Protein AF-A0A0L8FVT7-F1 (afdb_monomer_lite)

Organism: Octopus bimaculoides (NCBI:txid37653)

Sequence (92 aa):
MPRIEALIMKAQLRWVGHVVRMDDARLPKMMIFSQLASGGVRLFEEKLPKSLDQKQQARKERIPNPTSAVTCPTCGRVCASAFGYHSYVRRH

Radius of gyration: 24.05 Å; chains: 1; bounding box: 39×44×58 Å

pLDDT: mean 84.58, std 8.78, range [59.41, 96.62]

Secondary structure (DSSP, 8-state):
---HHHHHHHHHHHHHHHHHHS-TTSHHHHHHHTTTSTTHHHHHHHHHHHHHHHHHHHHHSSPPPGGG-EE-TTT-PEESSHHHHHHHHTT-

Structure (mmCIF, N/CA/C/O backbone):
data_AF-A0A0L8FVT7-F1
#
_entry.id   AF-A0A0L8FVT7-F1
#
loop_
_atom_site.group_PDB
_atom_site.id
_atom_site.type_symbol
_atom_site.label_atom_id
_atom_site.label_alt_id
_atom_site.label_comp_id
_atom_site.label_asym_id
_atom_site.label_entity_id
_atom_site.label_seq_id
_atom_site.pdbx_PDB_ins_code
_atom_site.Cartn_x
_atom_site.Cartn_y
_atom_site.Cartn_z
_atom_site.occupancy
_atom_site.B_iso_or_equiv
_atom_site.auth_seq_id
_atom_site.auth_comp_id
_atom_site.auth_asym_id
_atom_site.auth_atom_id
_atom_site.pdbx_PDB_model_num
ATOM 1 N N . MET A 1 1 ? 18.084 -29.449 -22.761 1.00 72.56 1 MET A N 1
ATOM 2 C CA . MET A 1 1 ? 17.593 -28.635 -21.627 1.00 72.56 1 MET A CA 1
ATOM 3 C C . MET A 1 1 ? 18.153 -27.232 -21.767 1.00 72.56 1 MET A C 1
ATOM 5 O O . MET A 1 1 ? 19.365 -27.126 -21.918 1.00 72.56 1 MET A O 1
ATOM 9 N N . PRO A 1 2 ? 17.325 -26.174 -21.813 1.00 78.62 2 PRO A N 1
ATOM 10 C CA . PRO A 1 2 ? 17.841 -24.810 -21.885 1.00 78.62 2 PRO A CA 1
ATOM 11 C C . PRO A 1 2 ? 18.652 -24.482 -20.623 1.00 78.62 2 PRO A C 1
ATOM 13 O O . PRO A 1 2 ? 18.271 -24.876 -19.521 1.00 78.62 2 PRO A O 1
ATOM 16 N N . ARG A 1 3 ? 19.772 -23.767 -20.790 1.00 90.44 3 ARG A N 1
ATOM 17 C CA . ARG A 1 3 ? 20.595 -23.262 -19.679 1.00 90.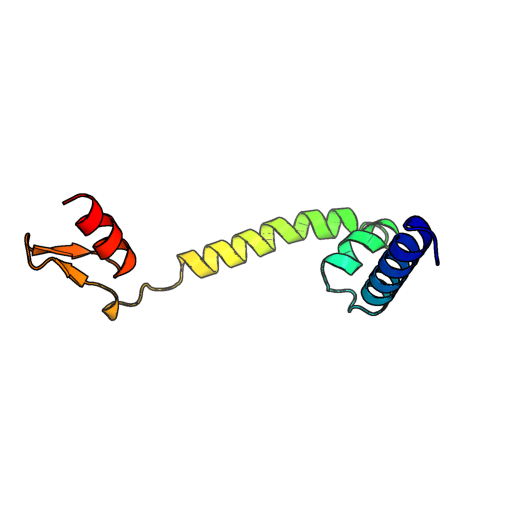44 3 ARG A CA 1
ATOM 18 C C . ARG A 1 3 ? 19.745 -22.339 -18.801 1.00 90.44 3 ARG A C 1
ATOM 20 O O . ARG A 1 3 ? 18.869 -21.645 -19.315 1.00 90.44 3 ARG A O 1
ATOM 27 N N . ILE A 1 4 ? 20.014 -22.303 -17.497 1.00 94.56 4 ILE A N 1
ATOM 28 C CA . ILE A 1 4 ? 19.262 -21.486 -16.525 1.00 94.56 4 ILE A CA 1
ATOM 29 C C . ILE A 1 4 ? 19.151 -20.020 -16.985 1.00 94.56 4 ILE A C 1
ATOM 31 O O . ILE A 1 4 ? 18.080 -19.425 -16.913 1.00 94.56 4 ILE A O 1
ATOM 35 N N . GLU A 1 5 ? 20.217 -19.473 -17.567 1.00 95.06 5 GLU A N 1
ATOM 36 C CA . GLU A 1 5 ? 20.250 -18.119 -18.138 1.00 95.06 5 GLU A CA 1
ATOM 37 C C . GLU A 1 5 ? 19.172 -17.878 -19.203 1.00 95.06 5 GLU A C 1
ATOM 39 O O . GLU A 1 5 ? 18.525 -16.833 -19.197 1.00 95.06 5 GLU A O 1
ATOM 44 N N . ALA A 1 6 ? 18.907 -18.854 -20.076 1.00 95.00 6 ALA A N 1
ATOM 45 C CA . ALA A 1 6 ? 17.886 -18.730 -21.114 1.00 95.00 6 ALA A CA 1
ATOM 46 C C . ALA A 1 6 ? 16.467 -18.688 -20.519 1.00 95.00 6 ALA A C 1
ATOM 48 O O . ALA A 1 6 ? 15.587 -17.997 -21.038 1.00 95.00 6 ALA A O 1
ATOM 49 N N . LEU A 1 7 ? 16.236 -19.397 -19.408 1.00 96.06 7 LEU A N 1
ATOM 50 C CA . LEU A 1 7 ? 14.967 -19.340 -18.679 1.00 96.06 7 LEU A CA 1
ATOM 51 C C . LEU A 1 7 ? 14.778 -17.977 -18.003 1.00 96.06 7 LEU A C 1
ATOM 53 O O . LEU A 1 7 ? 13.692 -17.399 -18.091 1.00 96.06 7 LEU A O 1
ATOM 57 N N . ILE A 1 8 ? 15.840 -17.443 -17.394 1.00 95.88 8 ILE A N 1
ATOM 58 C CA . ILE A 1 8 ? 15.838 -16.115 -16.766 1.00 95.88 8 ILE A CA 1
ATOM 59 C C . ILE A 1 8 ? 15.576 -15.031 -17.817 1.00 95.88 8 ILE A C 1
ATOM 61 O O . ILE A 1 8 ? 14.651 -14.235 -17.650 1.00 95.88 8 ILE A O 1
ATOM 65 N N . MET A 1 9 ? 16.305 -15.049 -18.936 1.00 95.88 9 MET A N 1
ATOM 66 C CA . MET A 1 9 ? 16.105 -14.100 -20.037 1.00 95.88 9 MET A CA 1
ATOM 67 C C . MET A 1 9 ? 14.672 -14.146 -20.575 1.00 95.88 9 MET A C 1
ATOM 69 O O . MET A 1 9 ? 14.043 -13.107 -20.770 1.00 95.88 9 MET A O 1
ATOM 73 N N . LYS A 1 10 ? 14.101 -15.343 -20.759 1.00 95.19 10 LYS A N 1
ATOM 74 C CA . LYS A 1 10 ? 12.711 -15.494 -21.217 1.00 95.19 10 LYS A CA 1
ATOM 75 C C . LYS A 1 10 ? 11.707 -14.879 -20.237 1.00 95.19 10 LYS A C 1
ATOM 77 O O . LYS A 1 10 ? 10.725 -14.269 -20.668 1.00 95.19 10 LYS A O 1
ATOM 82 N N . ALA A 1 11 ? 11.931 -15.031 -18.933 1.00 94.88 11 ALA A N 1
ATOM 83 C CA . ALA A 1 11 ? 11.079 -14.438 -17.907 1.00 94.88 11 ALA A CA 1
ATOM 84 C C . ALA A 1 11 ? 11.197 -12.905 -17.885 1.00 94.88 11 ALA A C 1
ATOM 86 O O . ALA A 1 11 ? 10.174 -12.218 -17.866 1.00 94.88 11 ALA A O 1
ATOM 87 N N . GLN A 1 12 ? 12.420 -12.375 -17.972 1.00 95.25 12 GLN A N 1
ATOM 88 C CA . GLN A 1 12 ? 12.680 -10.935 -18.040 1.00 95.25 12 GLN A CA 1
ATOM 89 C C . GLN A 1 12 ? 12.018 -10.302 -19.268 1.00 95.25 12 GLN A C 1
ATOM 91 O O . GLN A 1 12 ? 11.288 -9.326 -19.130 1.00 95.25 12 GLN A O 1
ATOM 96 N N . LEU A 1 13 ? 12.176 -10.896 -20.456 1.00 95.25 13 LEU A N 1
ATOM 97 C CA . LEU A 1 13 ? 11.548 -10.402 -21.687 1.00 95.25 13 LEU A CA 1
ATOM 98 C C . LEU A 1 13 ? 10.019 -10.418 -21.606 1.00 95.25 13 LEU A C 1
ATOM 100 O O . LEU A 1 13 ? 9.358 -9.472 -22.037 1.00 95.25 13 LEU A O 1
ATOM 104 N N . ARG A 1 14 ? 9.435 -11.467 -21.013 1.00 96.62 14 ARG A N 1
ATOM 105 C CA . ARG A 1 14 ? 7.987 -11.526 -20.782 1.00 96.62 14 ARG A CA 1
ATOM 106 C C . ARG A 1 14 ? 7.527 -10.403 -19.853 1.00 96.62 14 ARG A C 1
ATOM 108 O O . ARG A 1 14 ? 6.501 -9.782 -20.131 1.00 96.62 14 ARG A O 1
ATOM 115 N N . TRP A 1 15 ? 8.269 -10.154 -18.777 1.00 95.06 15 TRP A N 1
ATOM 116 C CA . TRP A 1 15 ? 7.966 -9.095 -17.821 1.00 95.06 15 TRP A CA 1
ATOM 117 C C . TRP A 1 15 ? 8.084 -7.705 -18.456 1.00 95.06 15 TRP A C 1
ATOM 119 O O . TRP A 1 15 ? 7.124 -6.944 -18.399 1.00 95.06 15 TRP A O 1
ATOM 129 N N . VAL A 1 16 ? 9.180 -7.404 -19.161 1.00 92.69 16 VAL A N 1
ATOM 130 C CA . VAL A 1 16 ? 9.352 -6.127 -19.880 1.00 92.69 16 VAL A CA 1
ATOM 131 C C . VAL A 1 16 ? 8.246 -5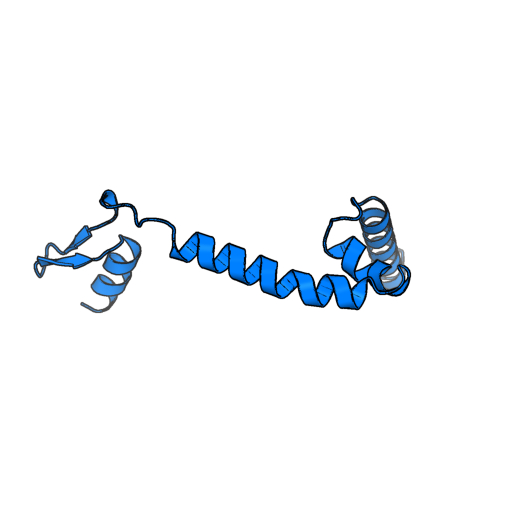.936 -20.916 1.00 92.69 16 VAL A C 1
ATOM 133 O O . VAL A 1 16 ? 7.623 -4.879 -20.966 1.00 92.69 16 VAL A O 1
ATOM 136 N N . GLY A 1 17 ? 7.922 -6.976 -21.689 1.00 94.06 17 GLY A N 1
ATOM 137 C CA . GLY A 1 17 ? 6.811 -6.924 -22.636 1.00 94.06 17 GLY A CA 1
ATOM 138 C C . GLY A 1 17 ? 5.467 -6.640 -21.958 1.00 94.06 17 GLY A C 1
ATOM 139 O O . GLY A 1 17 ? 4.638 -5.925 -22.516 1.00 94.06 17 GLY A O 1
ATOM 140 N N . HIS A 1 18 ? 5.236 -7.171 -20.754 1.00 94.38 18 HIS A N 1
ATOM 141 C CA . HIS A 1 18 ? 4.052 -6.835 -19.966 1.00 94.38 18 HIS A CA 1
ATOM 142 C C . HIS A 1 18 ? 4.064 -5.366 -19.536 1.00 94.38 18 HIS A C 1
ATOM 144 O O . HIS A 1 18 ? 3.066 -4.686 -19.753 1.00 94.38 18 HIS A O 1
ATOM 150 N N . VAL A 1 19 ? 5.188 -4.862 -19.017 1.00 91.50 19 VAL A N 1
ATOM 151 C CA . VAL A 1 19 ? 5.342 -3.453 -18.622 1.00 91.50 19 VAL A CA 1
ATOM 152 C C . VAL A 1 19 ? 5.087 -2.506 -19.797 1.00 91.50 19 VAL A C 1
ATOM 154 O O . VAL A 1 19 ? 4.384 -1.518 -19.629 1.00 91.50 19 VAL A O 1
ATOM 157 N N . VAL A 1 20 ? 5.565 -2.816 -21.004 1.00 90.06 20 VAL A N 1
ATOM 158 C CA . VAL A 1 20 ? 5.303 -2.002 -22.209 1.00 90.06 20 VAL A CA 1
ATOM 159 C C . VAL A 1 20 ? 3.806 -1.916 -22.536 1.00 90.06 20 VAL A C 1
ATOM 161 O O . VAL A 1 20 ? 3.331 -0.872 -22.979 1.00 90.06 20 VAL A O 1
ATOM 164 N N . ARG A 1 21 ? 3.045 -2.990 -22.291 1.00 93.00 21 ARG A N 1
ATOM 165 C CA . ARG A 1 21 ? 1.589 -3.045 -22.515 1.00 93.00 21 ARG A CA 1
ATOM 166 C C . ARG A 1 21 ? 0.759 -2.489 -21.357 1.00 93.00 21 ARG A C 1
ATOM 168 O O . ARG A 1 21 ? -0.459 -2.400 -21.483 1.00 93.00 21 ARG A O 1
ATOM 175 N N . MET A 1 22 ? 1.378 -2.161 -20.224 1.00 93.06 22 MET A N 1
ATOM 176 C CA . MET A 1 22 ? 0.684 -1.494 -19.125 1.00 93.06 22 MET A CA 1
ATOM 177 C C . MET A 1 22 ? 0.253 -0.083 -19.551 1.00 93.06 22 MET A C 1
ATOM 179 O O . MET A 1 22 ? 0.810 0.504 -20.476 1.00 93.06 22 MET A O 1
ATOM 183 N N . ASP A 1 23 ? -0.750 0.457 -18.870 1.00 85.69 23 ASP A N 1
ATOM 184 C CA . ASP A 1 23 ? -1.148 1.857 -19.023 1.00 85.69 23 ASP A CA 1
ATOM 185 C C . ASP A 1 23 ? -0.019 2.795 -18.543 1.00 85.69 23 ASP A C 1
ATOM 187 O O . ASP A 1 23 ? 0.705 2.459 -17.598 1.00 85.69 23 ASP A O 1
ATOM 191 N N . ASP A 1 24 ? 0.153 3.943 -19.205 1.00 81.06 24 ASP A N 1
ATOM 192 C CA . ASP A 1 24 ? 1.234 4.900 -18.931 1.00 81.06 24 ASP A CA 1
ATOM 193 C C . ASP A 1 24 ? 1.128 5.566 -17.561 1.00 81.06 24 ASP A C 1
ATOM 195 O O . ASP A 1 24 ? 2.129 6.067 -17.073 1.00 81.06 24 ASP A O 1
ATOM 199 N N . ALA A 1 25 ? -0.026 5.526 -16.894 1.00 79.19 25 ALA A N 1
ATOM 200 C CA . ALA A 1 25 ? -0.171 5.965 -15.510 1.00 79.19 25 ALA A CA 1
ATOM 201 C C . ALA A 1 25 ? 0.281 4.900 -14.493 1.00 79.19 25 ALA A C 1
ATOM 203 O O . ALA A 1 25 ? 0.340 5.169 -13.288 1.00 79.19 25 ALA A O 1
ATOM 204 N N . ARG A 1 26 ? 0.584 3.663 -14.923 1.00 82.81 26 ARG A N 1
ATOM 205 C CA . ARG A 1 26 ? 1.002 2.604 -13.994 1.00 82.81 26 ARG A CA 1
ATOM 206 C C . ARG A 1 26 ? 2.452 2.778 -13.569 1.00 82.81 26 ARG A C 1
ATOM 208 O O . ARG A 1 26 ? 3.353 2.864 -14.400 1.00 82.81 26 ARG A O 1
ATOM 215 N N . LEU A 1 27 ? 2.671 2.684 -12.256 1.00 80.38 27 LEU A N 1
ATOM 216 C CA . LEU A 1 27 ? 3.965 2.921 -11.606 1.00 80.38 27 LEU A CA 1
ATOM 217 C C . LEU A 1 27 ? 5.150 2.194 -12.269 1.00 80.38 27 LEU A C 1
ATOM 219 O O . LEU A 1 27 ? 6.150 2.859 -12.516 1.00 80.38 27 LEU A O 1
ATOM 223 N N . PRO A 1 28 ? 5.081 0.889 -12.616 1.00 86.00 28 PRO A N 1
ATOM 224 C CA . PRO A 1 28 ? 6.234 0.207 -13.207 1.00 86.00 28 PRO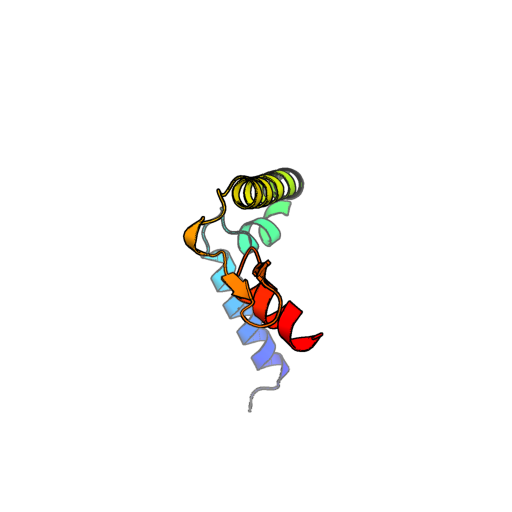 A CA 1
ATOM 225 C C . PRO A 1 28 ? 6.606 0.744 -14.594 1.00 86.00 28 PRO A C 1
ATOM 227 O O . PRO A 1 28 ? 7.787 0.887 -14.901 1.00 86.00 28 PRO A O 1
ATOM 230 N N . LYS A 1 29 ? 5.606 1.080 -15.419 1.00 86.19 29 LYS A N 1
ATOM 231 C CA . LYS A 1 29 ? 5.825 1.649 -16.751 1.00 86.19 29 LYS A CA 1
ATOM 232 C C . LYS A 1 29 ? 6.320 3.086 -16.644 1.00 86.19 29 LYS A C 1
ATOM 234 O O . LYS A 1 29 ? 7.327 3.420 -17.255 1.00 86.19 29 LYS A O 1
ATOM 239 N N . MET A 1 30 ? 5.689 3.893 -15.789 1.00 80.12 30 MET A N 1
ATOM 240 C CA . MET A 1 30 ? 6.164 5.244 -15.497 1.00 80.12 30 MET A CA 1
ATOM 241 C C . MET A 1 30 ? 7.620 5.228 -15.064 1.00 80.12 30 MET A C 1
ATOM 243 O O . MET A 1 30 ? 8.430 5.891 -15.687 1.00 80.12 30 MET A O 1
ATOM 247 N N . MET A 1 31 ? 7.982 4.433 -14.060 1.00 81.81 31 MET A N 1
ATOM 248 C CA . MET A 1 31 ? 9.340 4.422 -13.523 1.00 81.81 31 MET A CA 1
ATOM 249 C C . MET A 1 31 ? 10.381 4.053 -14.590 1.00 81.81 31 MET A C 1
ATOM 251 O O . MET A 1 31 ? 11.385 4.745 -14.714 1.00 81.81 31 MET A O 1
ATOM 255 N N . ILE A 1 32 ? 10.119 3.034 -15.414 1.00 82.81 32 ILE A N 1
ATOM 256 C CA . ILE A 1 32 ? 11.067 2.568 -16.442 1.00 82.81 32 ILE A CA 1
ATOM 257 C C . ILE A 1 32 ? 11.180 3.544 -17.622 1.00 82.81 32 ILE A C 1
ATOM 259 O O . ILE A 1 32 ? 12.277 3.774 -18.122 1.00 82.81 32 ILE A O 1
ATOM 263 N N . PHE A 1 33 ? 10.069 4.141 -18.062 1.00 78.62 33 PHE A N 1
ATOM 264 C CA . PHE A 1 33 ? 10.037 5.014 -19.244 1.00 78.62 33 PHE A CA 1
ATOM 265 C C . PHE A 1 33 ? 10.134 6.514 -18.911 1.00 78.62 33 PHE A C 1
ATOM 267 O O . PHE A 1 33 ? 10.245 7.348 -19.809 1.00 78.62 33 PHE A O 1
ATOM 274 N N . SER A 1 34 ? 10.152 6.872 -17.627 1.00 72.81 34 SER A N 1
ATOM 275 C CA . SER A 1 34 ? 10.178 8.254 -17.129 1.00 72.81 34 SER A CA 1
ATOM 276 C C . SER A 1 34 ? 11.400 9.073 -17.550 1.00 72.81 34 SER A C 1
ATOM 278 O O . SER A 1 34 ? 11.324 10.297 -17.533 1.00 72.81 34 SER A O 1
ATOM 280 N N . GLN A 1 35 ? 12.517 8.435 -17.914 1.00 65.62 35 GLN A N 1
ATOM 281 C CA . GLN A 1 35 ? 13.711 9.122 -18.431 1.00 65.62 35 GLN A CA 1
ATOM 282 C C . GLN A 1 35 ? 13.601 9.459 -19.921 1.00 65.62 35 GLN A C 1
ATOM 284 O O . GLN A 1 35 ? 14.210 10.421 -20.377 1.00 65.62 35 GLN A O 1
ATOM 289 N N . LEU A 1 36 ? 12.819 8.676 -20.672 1.00 68.19 36 LEU A N 1
ATOM 290 C CA . LEU A 1 36 ? 12.590 8.896 -22.103 1.00 68.19 36 LEU A CA 1
ATOM 291 C C . LEU A 1 36 ? 11.534 9.978 -22.340 1.00 68.19 36 LEU A C 1
ATOM 293 O O . LEU A 1 36 ? 11.584 10.693 -23.337 1.00 68.19 36 LEU A O 1
ATOM 297 N N . ALA A 1 37 ? 10.595 10.127 -21.406 1.00 66.00 37 ALA A N 1
ATOM 298 C CA . ALA A 1 37 ? 9.712 11.278 -21.348 1.00 66.00 37 ALA A CA 1
ATOM 299 C C . ALA A 1 37 ? 10.464 12.443 -20.690 1.00 66.00 37 ALA A C 1
ATOM 301 O O . ALA A 1 37 ? 10.808 12.373 -19.512 1.00 66.00 37 ALA A O 1
ATOM 302 N N . SER A 1 38 ? 10.733 13.518 -21.427 1.00 59.41 38 SER A N 1
ATOM 303 C CA . SER A 1 38 ? 11.434 14.704 -20.921 1.00 59.41 38 SER A CA 1
ATOM 304 C C . SER A 1 38 ? 10.873 15.164 -19.564 1.00 59.41 38 SER A C 1
ATOM 306 O O . SER A 1 38 ? 9.744 15.637 -19.472 1.00 59.41 38 SER A O 1
ATOM 308 N N . GLY A 1 39 ? 11.659 15.010 -18.491 1.00 63.00 39 GLY A N 1
ATOM 309 C CA . GLY A 1 39 ? 11.276 15.413 -17.130 1.00 63.00 39 GLY A CA 1
ATOM 310 C C . GLY A 1 39 ? 10.360 14.445 -16.365 1.00 63.00 39 GLY A C 1
ATOM 311 O O . GLY A 1 39 ? 9.969 14.764 -15.242 1.00 63.00 39 GLY A O 1
ATOM 312 N N . GLY A 1 40 ? 10.052 13.267 -16.913 1.00 66.12 40 GLY A N 1
ATOM 313 C CA . GLY A 1 40 ? 9.134 12.294 -16.317 1.00 66.12 40 GLY A CA 1
ATOM 314 C C . GLY A 1 40 ? 9.581 11.772 -14.951 1.00 66.12 40 GLY A C 1
ATOM 315 O O . GLY A 1 40 ? 8.734 11.607 -14.076 1.00 66.12 40 GLY A O 1
ATOM 316 N N . VAL A 1 41 ? 10.891 11.571 -14.730 1.00 69.88 41 VAL A N 1
ATOM 317 C CA . VAL A 1 41 ? 11.419 11.091 -13.431 1.00 69.88 41 VAL A CA 1
ATOM 318 C C . VAL A 1 41 ? 11.132 12.116 -12.341 1.00 69.88 41 VAL A C 1
ATOM 320 O O . VAL A 1 41 ? 10.521 11.786 -11.334 1.00 69.88 41 VAL A O 1
ATOM 323 N N . ARG A 1 42 ? 11.494 13.382 -12.583 1.00 69.81 42 ARG A N 1
ATOM 324 C CA . ARG A 1 42 ? 11.321 14.474 -11.612 1.00 69.81 42 ARG A CA 1
ATOM 325 C C . ARG A 1 42 ? 9.847 14.710 -11.292 1.00 69.81 42 ARG A C 1
ATOM 327 O O . ARG A 1 42 ? 9.481 14.835 -10.131 1.00 69.81 42 ARG A O 1
ATOM 334 N N . LEU A 1 43 ? 8.987 14.702 -12.314 1.00 71.38 43 LEU A N 1
ATOM 335 C CA . LEU A 1 43 ? 7.538 14.832 -12.129 1.00 71.38 43 LEU A CA 1
ATOM 336 C C . LEU A 1 43 ? 6.939 13.647 -11.359 1.00 71.38 43 LEU A C 1
ATOM 338 O O . LEU A 1 43 ? 5.982 13.829 -10.609 1.00 71.38 43 LEU A O 1
ATOM 342 N N . PHE A 1 44 ? 7.464 12.437 -11.552 1.00 72.56 44 PHE A N 1
ATOM 343 C CA . PHE A 1 44 ? 7.031 11.247 -10.825 1.00 72.56 44 PHE A CA 1
ATOM 344 C C . PHE A 1 44 ? 7.476 11.285 -9.359 1.00 72.56 44 PHE A C 1
ATOM 346 O O . PHE A 1 44 ? 6.645 11.128 -8.462 1.00 72.56 44 PHE A O 1
ATOM 353 N N . GLU A 1 45 ? 8.760 11.546 -9.123 1.00 76.50 45 GLU A N 1
ATOM 354 C CA . GLU A 1 45 ? 9.353 11.669 -7.791 1.00 76.50 45 GLU A CA 1
ATOM 355 C C . GLU A 1 45 ? 8.689 12.775 -6.971 1.00 76.50 45 GLU A C 1
ATOM 357 O O . GLU A 1 45 ? 8.484 12.592 -5.780 1.00 76.50 45 GLU A O 1
ATOM 362 N N . GLU A 1 46 ? 8.275 13.885 -7.588 1.00 78.81 46 GLU A N 1
ATOM 363 C CA . GLU A 1 46 ? 7.571 14.962 -6.884 1.00 78.81 46 GLU A CA 1
ATOM 364 C C . GLU A 1 46 ? 6.103 14.612 -6.566 1.00 78.81 46 GLU A C 1
ATOM 366 O O . GLU A 1 46 ? 5.558 15.007 -5.531 1.00 78.81 46 GLU A O 1
ATOM 371 N N . LYS A 1 47 ? 5.428 13.867 -7.450 1.00 78.25 47 LYS A N 1
ATOM 372 C CA . LYS A 1 47 ? 4.019 13.476 -7.259 1.00 78.25 47 LYS A CA 1
ATOM 373 C C . LYS A 1 47 ? 3.855 12.341 -6.253 1.00 78.25 47 LYS A C 1
ATOM 375 O O . LYS A 1 47 ? 2.818 12.268 -5.588 1.00 78.25 47 LYS A O 1
ATOM 380 N N . LEU A 1 48 ? 4.846 11.458 -6.131 1.00 78.19 48 LEU A N 1
ATOM 381 C CA . LEU A 1 48 ? 4.758 10.286 -5.266 1.00 78.19 48 LEU A CA 1
ATOM 382 C C . LEU A 1 48 ? 4.568 10.664 -3.780 1.00 78.19 48 LEU A C 1
ATOM 384 O O . LEU A 1 48 ? 3.577 10.188 -3.221 1.00 78.19 48 LEU A O 1
ATOM 388 N N . PRO A 1 49 ? 5.376 11.552 -3.159 1.00 81.75 49 PRO A N 1
ATOM 389 C CA . PRO A 1 49 ? 5.182 12.004 -1.780 1.00 81.75 49 PRO A CA 1
ATOM 390 C C . PRO A 1 49 ? 3.774 12.537 -1.539 1.00 81.75 49 PRO A C 1
ATOM 392 O O . PRO A 1 49 ? 3.075 12.030 -0.670 1.00 81.75 49 PRO A O 1
ATOM 395 N N . LYS A 1 50 ? 3.286 13.433 -2.409 1.00 83.62 50 LYS A N 1
ATOM 396 C CA . LYS A 1 50 ? 1.937 14.015 -2.303 1.00 83.62 50 LYS A CA 1
ATOM 397 C C . LYS A 1 50 ? 0.851 12.933 -2.309 1.00 83.62 50 LYS A C 1
ATOM 399 O O . LYS A 1 50 ? -0.086 12.981 -1.519 1.00 83.62 50 LYS A O 1
ATOM 404 N N . SER A 1 51 ? 0.994 11.916 -3.164 1.00 82.81 51 SER A N 1
ATOM 405 C CA . SER A 1 51 ? 0.046 10.795 -3.237 1.00 82.81 51 SER A CA 1
ATOM 406 C C . SER A 1 51 ? 0.099 9.868 -2.013 1.00 82.81 51 SER A C 1
ATOM 408 O O . SER A 1 51 ? -0.921 9.294 -1.620 1.00 82.81 51 SER A O 1
ATOM 410 N N . LEU A 1 52 ? 1.282 9.699 -1.412 1.00 83.81 52 LEU A N 1
ATOM 411 C CA . LEU A 1 52 ? 1.477 8.906 -0.201 1.00 83.81 52 LEU A CA 1
ATOM 412 C C . LEU A 1 52 ? 0.917 9.645 1.010 1.00 83.81 52 LEU A C 1
ATOM 414 O O . LEU A 1 52 ? 0.181 9.040 1.788 1.00 83.81 52 LEU A O 1
ATOM 418 N N . ASP A 1 53 ? 1.205 10.937 1.125 1.00 88.19 53 ASP A N 1
ATOM 419 C CA . ASP A 1 53 ? 0.703 11.811 2.181 1.00 88.19 53 ASP A CA 1
ATOM 420 C C . ASP A 1 53 ? -0.819 11.894 2.126 1.00 88.19 53 ASP A C 1
ATOM 422 O O . ASP A 1 53 ? -1.476 11.684 3.141 1.00 88.19 53 ASP A O 1
ATOM 426 N N . GLN A 1 54 ? -1.406 12.039 0.934 1.00 90.75 54 GLN A N 1
ATOM 427 C CA . GLN A 1 54 ? -2.859 12.013 0.760 1.00 90.75 54 GLN A CA 1
ATOM 428 C C . GLN A 1 54 ? -3.475 10.680 1.215 1.00 90.75 54 GLN A C 1
ATOM 430 O O . GLN A 1 54 ? -4.507 10.665 1.884 1.00 90.75 54 GLN A O 1
ATOM 435 N N . LYS A 1 55 ? -2.848 9.538 0.901 1.00 89.56 55 LYS A N 1
ATOM 436 C CA . LYS A 1 55 ? -3.316 8.221 1.374 1.00 89.56 55 LYS A CA 1
ATOM 437 C C . LYS A 1 55 ? -3.169 8.066 2.888 1.00 89.56 55 LYS A C 1
ATOM 439 O O . LYS A 1 55 ? -4.022 7.436 3.512 1.00 89.56 55 LYS A O 1
ATOM 444 N N . GLN A 1 56 ? -2.097 8.596 3.474 1.00 90.19 56 GLN A N 1
ATOM 445 C CA . GLN A 1 56 ? -1.885 8.594 4.922 1.00 90.19 56 GLN A CA 1
ATOM 446 C C . GLN A 1 56 ? -2.913 9.479 5.627 1.00 90.19 56 GLN A C 1
ATOM 448 O O . 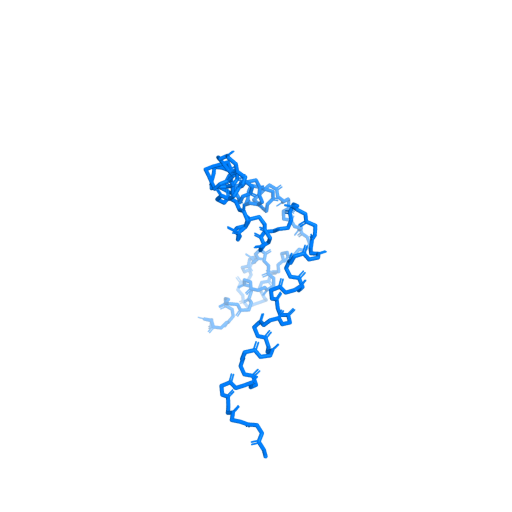GLN A 1 56 ? -3.547 9.031 6.581 1.00 90.19 56 GLN A O 1
ATOM 453 N N . GLN A 1 57 ? -3.142 10.685 5.113 1.00 90.69 57 GLN A N 1
ATOM 454 C CA . GLN A 1 57 ? -4.142 11.616 5.614 1.00 90.69 57 GLN A CA 1
ATOM 455 C C . GLN A 1 57 ? -5.544 11.014 5.517 1.00 90.69 57 GLN A C 1
ATOM 457 O O . GLN A 1 57 ? -6.230 10.943 6.529 1.00 90.69 57 GLN A O 1
ATOM 462 N N . ALA A 1 58 ? -5.914 10.417 4.380 1.00 90.31 58 ALA A N 1
ATOM 463 C CA . ALA A 1 58 ? -7.193 9.721 4.228 1.00 90.31 58 ALA A CA 1
ATOM 464 C C . ALA A 1 58 ? -7.370 8.552 5.218 1.00 90.31 58 ALA A C 1
ATOM 466 O O . ALA A 1 58 ? -8.488 8.247 5.627 1.00 90.31 58 ALA A O 1
ATOM 467 N N . ARG A 1 59 ? -6.286 7.873 5.622 1.00 87.06 59 ARG A N 1
ATOM 468 C CA . ARG A 1 59 ? -6.337 6.845 6.678 1.00 87.06 59 ARG A CA 1
ATOM 469 C C . ARG A 1 59 ? -6.467 7.451 8.075 1.00 87.06 59 ARG A C 1
ATOM 471 O O . ARG A 1 59 ? -7.124 6.840 8.907 1.00 87.06 59 ARG A O 1
ATOM 478 N N . LYS A 1 60 ? -5.851 8.608 8.331 1.00 89.00 60 LYS A N 1
ATOM 479 C CA . LYS A 1 60 ? -5.903 9.315 9.621 1.00 89.00 60 LYS A CA 1
ATOM 480 C C . LYS A 1 60 ? -7.251 9.997 9.854 1.00 89.00 60 LYS A C 1
ATOM 482 O O . LYS A 1 60 ? -7.746 9.993 10.972 1.00 89.00 60 LYS A O 1
ATOM 487 N N . GLU A 1 61 ? -7.836 10.553 8.799 1.00 88.56 61 GLU A N 1
ATOM 488 C CA . GLU A 1 61 ? -9.147 11.210 8.810 1.00 88.56 61 GLU A CA 1
ATOM 489 C C . GLU A 1 61 ? -10.309 10.211 8.797 1.00 88.56 61 GLU A C 1
ATOM 491 O O . GLU A 1 61 ? -11.452 10.595 9.045 1.00 88.56 61 GLU A O 1
ATOM 496 N N . ARG A 1 62 ? -10.050 8.917 8.543 1.00 84.12 62 ARG A N 1
ATOM 497 C CA . ARG A 1 62 ? -11.078 7.885 8.703 1.00 84.12 62 ARG A CA 1
ATOM 498 C C . ARG A 1 62 ? -11.549 7.862 10.150 1.00 84.12 62 ARG A C 1
ATOM 500 O O . ARG A 1 62 ? -10.802 7.499 11.054 1.00 84.12 62 ARG A O 1
ATOM 507 N N . ILE A 1 63 ? -12.826 8.186 10.321 1.00 76.75 63 ILE A N 1
ATOM 508 C CA . ILE A 1 63 ? -13.534 8.094 11.591 1.00 76.75 63 ILE A CA 1
ATOM 509 C C . ILE A 1 63 ? -13.438 6.637 12.080 1.00 76.75 63 ILE A C 1
ATOM 511 O O . ILE A 1 63 ? -13.863 5.727 11.355 1.00 76.75 63 ILE A O 1
ATOM 515 N N . PRO A 1 64 ? -12.863 6.385 13.270 1.00 72.00 64 PRO A N 1
ATOM 516 C CA . PRO A 1 64 ? -12.842 5.054 13.858 1.00 72.00 64 PRO A CA 1
ATOM 517 C C . PRO A 1 64 ? -14.271 4.545 14.045 1.00 72.00 64 PRO A C 1
ATOM 519 O O . PRO A 1 64 ? -15.135 5.284 14.513 1.00 72.00 64 PRO A O 1
ATOM 522 N N . ASN A 1 65 ? -14.525 3.285 13.688 1.00 76.25 65 ASN A N 1
ATOM 523 C CA . ASN A 1 65 ? -15.838 2.685 13.897 1.00 76.25 65 ASN A CA 1
ATOM 524 C C . ASN A 1 65 ? -16.115 2.594 15.415 1.00 76.25 65 ASN A C 1
ATOM 526 O O . ASN A 1 65 ? -15.398 1.865 16.101 1.00 76.25 65 ASN A O 1
ATOM 530 N N . PRO A 1 66 ? -17.141 3.277 15.956 1.00 70.62 66 PRO A N 1
ATOM 531 C CA . PRO A 1 66 ? -17.421 3.265 17.393 1.00 70.62 66 PRO A CA 1
ATOM 532 C C . PRO A 1 66 ? -17.804 1.871 17.918 1.00 70.62 66 PRO A C 1
ATOM 534 O O . PRO A 1 66 ? -17.635 1.595 19.102 1.00 70.62 66 PRO A O 1
ATOM 537 N N . THR A 1 67 ? -18.254 0.960 17.049 1.00 78.50 67 THR A N 1
ATOM 538 C CA . THR A 1 67 ? -18.594 -0.428 17.398 1.00 78.50 67 THR A CA 1
ATOM 539 C C . THR A 1 67 ? -17.358 -1.313 17.612 1.00 78.50 67 THR A C 1
ATOM 541 O O . THR A 1 67 ? -17.493 -2.442 18.072 1.00 78.50 67 THR A O 1
ATOM 544 N N . SER A 1 68 ? -16.139 -0.849 17.296 1.00 81.94 68 SER A N 1
ATOM 545 C CA . SER A 1 68 ? -14.926 -1.665 17.468 1.00 81.94 68 SER A CA 1
ATOM 546 C C . SER A 1 68 ? -14.369 -1.679 18.892 1.00 81.94 68 SER A C 1
ATOM 548 O O . SER A 1 68 ? -13.422 -2.422 19.155 1.00 81.94 68 SER A O 1
ATOM 550 N N . ALA A 1 69 ? -14.911 -0.862 19.799 1.00 88.38 69 ALA A N 1
ATOM 551 C CA . ALA A 1 69 ? -14.467 -0.816 21.185 1.00 88.38 69 ALA A CA 1
ATOM 552 C C . ALA A 1 69 ? -14.860 -2.100 21.940 1.00 88.38 69 ALA A C 1
ATOM 554 O O . ALA A 1 69 ? -15.999 -2.553 21.868 1.00 88.38 69 ALA A O 1
ATOM 555 N N . VAL A 1 70 ? -13.910 -2.680 22.676 1.00 90.25 70 VAL A N 1
ATOM 556 C CA . VAL A 1 70 ? -14.085 -3.922 23.444 1.00 90.25 70 VAL A CA 1
ATOM 557 C C . VAL A 1 70 ? -13.688 -3.680 24.894 1.00 90.25 70 VAL A C 1
ATOM 559 O O . VAL A 1 70 ? -12.581 -3.214 25.169 1.00 90.25 70 VAL A O 1
ATOM 562 N N . THR A 1 71 ? -14.568 -4.026 25.827 1.00 90.44 71 THR A N 1
ATOM 563 C CA . THR A 1 71 ? -14.309 -3.917 27.268 1.00 90.44 71 THR A CA 1
ATOM 564 C C . THR A 1 71 ? -13.725 -5.220 27.806 1.00 90.44 71 THR A C 1
ATOM 566 O O . THR A 1 71 ? -14.236 -6.301 27.520 1.00 90.44 71 THR A O 1
ATOM 569 N N . CYS A 1 72 ? -12.654 -5.134 28.596 1.00 88.81 72 CYS A N 1
ATOM 570 C CA . CYS A 1 72 ? -12.056 -6.299 29.241 1.00 88.81 72 CYS A CA 1
ATOM 571 C C . CYS A 1 72 ? -12.920 -6.788 30.423 1.00 88.81 72 CYS A C 1
ATOM 573 O O . CYS A 1 72 ? -13.175 -5.993 31.330 1.00 88.81 72 CYS A O 1
ATOM 575 N N . PRO A 1 73 ? -13.300 -8.079 30.487 1.00 86.19 73 PRO A N 1
ATOM 576 C CA . PRO A 1 73 ? -14.114 -8.615 31.583 1.00 86.19 73 PRO A CA 1
ATOM 577 C C . PRO A 1 73 ? -13.344 -8.770 32.906 1.00 86.19 73 PRO A C 1
ATOM 579 O O . PRO A 1 73 ? -13.958 -8.794 33.965 1.00 86.19 73 PRO A O 1
ATOM 582 N N . THR A 1 74 ? -12.011 -8.853 32.868 1.00 85.94 74 THR A N 1
ATOM 583 C CA . THR A 1 74 ? -11.178 -9.112 34.058 1.00 85.94 74 THR A CA 1
ATOM 584 C C . THR A 1 74 ? -10.874 -7.849 34.867 1.00 85.94 74 THR A C 1
ATOM 586 O O . THR A 1 74 ? -10.704 -7.912 36.078 1.00 85.94 74 THR A O 1
ATOM 589 N N . CYS A 1 75 ? -10.792 -6.691 34.208 1.00 89.31 75 CYS A N 1
ATOM 590 C CA . CYS A 1 75 ? -10.334 -5.440 34.825 1.00 89.31 75 CYS A CA 1
ATOM 591 C C . CYS A 1 75 ? -11.142 -4.197 34.412 1.00 89.31 75 CYS A C 1
ATOM 593 O O . CYS A 1 75 ? -10.823 -3.092 34.841 1.00 89.31 75 CYS A O 1
ATOM 595 N N . GLY A 1 76 ? -12.142 -4.342 33.534 1.00 84.25 76 GLY A N 1
ATOM 596 C CA . GLY A 1 76 ? -13.012 -3.248 33.086 1.00 84.25 76 GLY A CA 1
ATOM 597 C C . GLY A 1 76 ? -12.385 -2.249 32.102 1.00 84.25 76 GLY A C 1
ATOM 598 O O . GLY A 1 76 ? -13.044 -1.291 31.706 1.00 84.25 76 GLY A O 1
ATOM 599 N N . ARG A 1 77 ? -11.130 -2.438 31.668 1.00 89.38 77 ARG A N 1
ATOM 600 C CA . ARG A 1 77 ? -10.457 -1.528 30.720 1.00 89.38 77 ARG A CA 1
ATOM 601 C C . ARG A 1 77 ? -11.117 -1.559 29.333 1.00 89.38 77 ARG A C 1
ATOM 603 O O . ARG A 1 77 ? -11.257 -2.632 28.747 1.00 89.38 77 ARG A O 1
ATOM 610 N N . VAL A 1 78 ? -11.426 -0.388 28.769 1.00 89.69 78 VAL A N 1
ATOM 611 C CA . VAL A 1 78 ? -11.933 -0.248 27.390 1.00 89.69 78 VAL A CA 1
ATOM 612 C C . VAL A 1 78 ? -10.768 -0.191 26.400 1.00 89.69 78 VAL A C 1
ATOM 614 O O . VAL A 1 78 ? -9.891 0.666 26.492 1.00 89.69 78 VAL A O 1
ATOM 617 N N . CYS A 1 79 ? -10.760 -1.109 25.439 1.00 90.19 79 CYS A N 1
ATOM 618 C CA . CYS A 1 79 ? -9.800 -1.174 24.344 1.00 90.19 79 CYS A CA 1
ATOM 619 C C . CYS A 1 79 ? -10.459 -0.659 23.057 1.00 90.19 79 CYS A C 1
ATOM 621 O O . CYS A 1 79 ? -11.548 -1.099 22.709 1.00 90.19 79 CYS A O 1
ATOM 623 N N . ALA A 1 80 ? -9.792 0.222 22.305 1.00 86.88 80 ALA A N 1
ATOM 624 C CA . ALA A 1 80 ? -10.357 0.833 21.089 1.00 86.88 80 ALA A CA 1
ATOM 625 C C . ALA A 1 80 ? -10.602 -0.154 19.922 1.00 86.88 80 ALA A C 1
ATOM 627 O O . ALA A 1 80 ? -11.277 0.178 18.948 1.00 86.88 80 ALA A O 1
ATOM 628 N N . SER A 1 81 ? -10.025 -1.357 19.991 1.00 88.06 81 SER A N 1
ATOM 629 C CA . SER A 1 81 ? -10.192 -2.417 18.993 1.00 88.06 81 SER A CA 1
ATOM 630 C C . SER A 1 81 ? -10.021 -3.805 19.612 1.00 88.06 81 SER A C 1
ATOM 632 O O . SER A 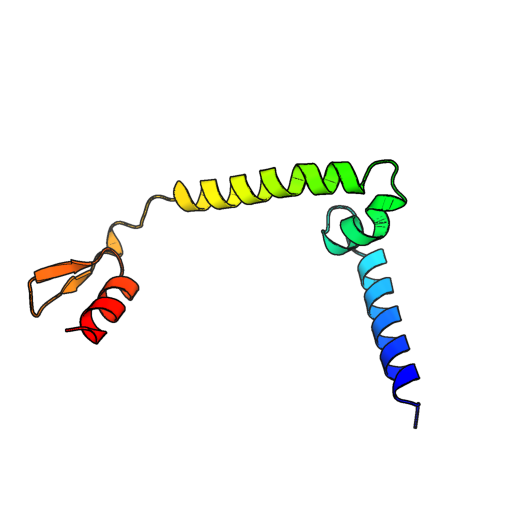1 81 ? -9.320 -3.963 20.618 1.00 88.06 81 SER A O 1
ATOM 634 N N . ALA A 1 82 ? -10.562 -4.829 18.944 1.00 88.62 82 ALA A N 1
ATOM 635 C CA . ALA A 1 82 ? -10.316 -6.235 19.274 1.00 88.62 82 ALA A CA 1
ATOM 636 C C . ALA A 1 82 ? -8.818 -6.597 19.234 1.00 88.62 82 ALA A C 1
ATOM 638 O O . ALA A 1 82 ? -8.321 -7.310 20.102 1.00 88.62 82 ALA A O 1
ATOM 639 N N . PHE A 1 83 ? -8.060 -6.048 18.277 1.00 88.94 83 PHE A N 1
ATOM 640 C CA . PHE A 1 83 ? -6.607 -6.239 18.226 1.00 88.94 83 PHE A CA 1
ATOM 641 C C . PHE A 1 83 ? -5.911 -5.662 19.470 1.00 88.94 83 PHE A C 1
ATOM 643 O O . PHE A 1 83 ? -5.048 -6.313 20.062 1.00 88.94 83 PHE A O 1
ATOM 650 N N . GLY A 1 84 ? -6.314 -4.460 19.897 1.00 89.75 84 GLY A N 1
ATOM 651 C CA . GLY A 1 84 ? -5.832 -3.840 21.132 1.00 89.75 84 GLY A CA 1
ATOM 652 C C . GLY A 1 84 ? -6.140 -4.690 22.366 1.00 89.75 84 GLY A C 1
ATOM 653 O O . GLY A 1 84 ? -5.254 -4.896 23.193 1.00 89.75 84 GLY A O 1
ATOM 654 N N . TYR A 1 85 ? -7.347 -5.257 22.437 1.00 91.62 85 TYR A N 1
ATOM 655 C CA . TYR A 1 85 ? -7.746 -6.189 23.492 1.00 91.62 85 TYR A CA 1
ATOM 656 C C . TYR A 1 85 ? -6.872 -7.454 23.515 1.00 91.62 85 TYR A C 1
ATOM 658 O O . TYR A 1 85 ? -6.291 -7.765 24.550 1.00 91.62 85 TYR A O 1
ATOM 666 N N . HIS A 1 86 ? -6.670 -8.140 22.385 1.00 91.69 86 HIS A N 1
ATOM 667 C CA . HIS A 1 86 ? -5.811 -9.335 22.341 1.00 91.69 86 HIS A CA 1
ATOM 668 C C . HIS A 1 86 ? -4.340 -9.031 22.668 1.00 91.69 86 HIS A C 1
ATOM 670 O O . HIS A 1 86 ? -3.657 -9.831 23.304 1.00 91.69 86 HIS A O 1
ATOM 676 N N . SER A 1 87 ? -3.830 -7.866 22.259 1.00 90.50 87 SER A N 1
ATOM 677 C CA . SER A 1 87 ? -2.493 -7.397 22.650 1.00 90.50 87 SER A CA 1
ATOM 678 C C . SER A 1 87 ? -2.383 -7.147 24.158 1.00 90.50 87 SER A C 1
ATOM 680 O O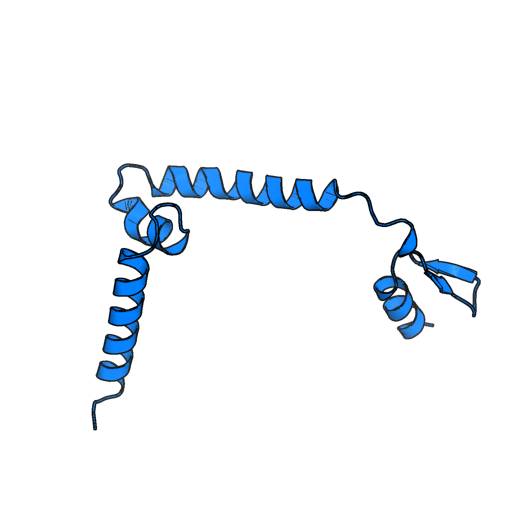 . SER A 1 87 ? -1.342 -7.432 24.752 1.00 90.50 87 SER A O 1
ATOM 682 N N . TYR A 1 88 ? -3.448 -6.628 24.770 1.00 89.19 88 TYR A N 1
ATOM 683 C CA . TYR A 1 88 ? -3.536 -6.371 26.203 1.00 89.19 88 TYR A CA 1
ATOM 684 C C . TYR A 1 88 ? -3.636 -7.666 27.020 1.00 89.19 88 TYR A C 1
ATOM 686 O O . TYR A 1 88 ? -2.838 -7.851 27.931 1.00 89.19 88 TYR A O 1
ATOM 694 N N . VAL A 1 89 ? -4.526 -8.591 26.642 1.00 87.88 89 VAL A N 1
ATOM 695 C CA . VAL A 1 89 ? -4.716 -9.885 27.327 1.00 87.88 89 VAL A CA 1
ATOM 696 C C . VAL A 1 89 ? -3.442 -10.723 27.332 1.00 87.88 89 VAL A C 1
ATOM 698 O O . VAL A 1 89 ? -3.151 -11.378 28.318 1.00 87.88 89 VAL A O 1
ATOM 701 N N . ARG A 1 90 ? -2.627 -10.665 26.272 1.00 87.62 90 ARG A N 1
ATOM 702 C CA . ARG A 1 90 ? -1.333 -11.368 26.247 1.00 87.62 90 ARG A CA 1
ATOM 703 C C . ARG A 1 90 ? -0.320 -10.876 27.286 1.00 87.62 90 ARG A C 1
ATOM 705 O O . ARG A 1 90 ? 0.671 -11.560 27.505 1.00 87.62 90 ARG A O 1
ATOM 712 N N . ARG A 1 91 ? -0.508 -9.680 27.849 1.00 83.06 91 ARG A N 1
ATOM 713 C CA . ARG A 1 91 ? 0.373 -9.092 28.873 1.00 83.06 91 ARG A CA 1
ATOM 714 C C . ARG A 1 91 ? -0.237 -9.119 30.278 1.00 83.06 91 ARG A C 1
ATOM 716 O O . ARG A 1 91 ? 0.399 -8.606 31.193 1.00 83.06 91 ARG A O 1
ATOM 723 N N . HIS A 1 92 ? -1.467 -9.604 30.411 1.00 71.94 92 HIS A N 1
ATOM 724 C CA . HIS A 1 92 ? -2.217 -9.639 31.660 1.00 71.94 92 HIS A CA 1
ATOM 725 C C . HIS A 1 92 ? -2.015 -10.977 32.373 1.00 71.94 92 HIS A C 1
ATOM 727 O O . HIS A 1 92 ? -2.122 -10.971 33.619 1.00 71.94 92 HIS A O 1
#

Foldseek 3Di:
DDDPVVVVVVVVVVVVVVLVVDDCPDPVVLCVCLVVPVCSNVVCVVVPVVVVVVVVVVVVPPDQDCVQWDADPPPRDIASHPVRVVVVVVVD